Protein AF-A0A8G1RW44-F1 (afdb_monomer_lite)

Radius of gyration: 32.45 Å; chains: 1; bounding box: 63×40×98 Å

pLDDT: mean 83.1, std 17.37, range [37.69, 98.56]

Organism: NCBI:txid1448319

Structure (mmCIF, N/CA/C/O backbone):
data_AF-A0A8G1RW44-F1
#
_entry.id   AF-A0A8G1RW44-F1
#
loop_
_atom_site.group_PDB
_atom_site.id
_atom_site.type_symbol
_atom_site.label_atom_id
_atom_site.label_alt_id
_atom_site.label_comp_id
_atom_site.label_asym_id
_atom_site.label_entity_id
_atom_site.label_seq_id
_atom_site.pdbx_PDB_ins_code
_atom_site.Cartn_x
_atom_site.Cartn_y
_atom_site.Cartn_z
_atom_site.occupancy
_atom_site.B_iso_or_equiv
_atom_site.auth_seq_id
_atom_site.auth_comp_id
_atom_site.auth_asym_id
_atom_site.auth_atom_id
_atom_site.pdbx_PDB_model_num
ATOM 1 N N . MET A 1 1 ? -21.977 -22.903 58.182 1.00 45.12 1 MET A N 1
ATOM 2 C CA . MET A 1 1 ? -22.727 -21.631 58.306 1.00 45.12 1 MET A CA 1
ATOM 3 C C . MET A 1 1 ? -23.015 -21.048 56.925 1.00 45.12 1 MET A C 1
ATOM 5 O O . MET A 1 1 ? -22.092 -21.021 56.116 1.00 45.12 1 MET A O 1
ATOM 9 N N . PRO A 1 2 ? -24.245 -20.591 56.624 1.00 63.25 2 PRO A N 1
ATOM 10 C CA . PRO A 1 2 ? -24.574 -19.996 55.328 1.00 63.25 2 PRO A CA 1
ATOM 11 C C . PRO A 1 2 ? -23.973 -18.586 55.208 1.00 63.25 2 PRO A C 1
ATOM 13 O O . PRO A 1 2 ? -24.194 -17.737 56.070 1.00 63.25 2 PRO A O 1
ATOM 16 N N . ARG A 1 3 ? -23.223 -18.301 54.133 1.00 65.06 3 ARG A N 1
ATOM 17 C CA . ARG A 1 3 ? -22.757 -16.935 53.823 1.00 65.06 3 ARG A CA 1
ATOM 18 C C . ARG A 1 3 ? -23.942 -16.090 53.349 1.00 65.06 3 ARG A C 1
ATOM 20 O O . ARG A 1 3 ? -24.300 -16.124 52.173 1.00 65.06 3 ARG A O 1
ATOM 27 N N . ILE A 1 4 ? -24.526 -15.306 54.251 1.00 66.94 4 ILE A N 1
ATOM 28 C CA . ILE A 1 4 ? -25.551 -14.311 53.914 1.00 66.94 4 ILE A CA 1
ATOM 29 C C . ILE A 1 4 ? -24.869 -13.186 53.124 1.00 66.94 4 ILE A C 1
ATOM 31 O O . ILE A 1 4 ? -24.126 -12.373 53.677 1.00 66.94 4 ILE A O 1
ATOM 35 N N . LYS A 1 5 ? -25.077 -13.145 51.803 1.00 71.88 5 LYS A N 1
ATOM 36 C CA . LYS A 1 5 ? -24.587 -12.039 50.972 1.00 71.88 5 LYS A CA 1
ATOM 37 C C . LYS A 1 5 ? -25.467 -10.813 51.223 1.00 71.88 5 LYS A C 1
ATOM 39 O O . LYS A 1 5 ? -26.659 -10.838 50.924 1.00 71.88 5 LYS A O 1
ATOM 44 N N . LYS A 1 6 ? -24.879 -9.735 51.757 1.00 76.12 6 LYS A N 1
ATOM 45 C CA . LYS A 1 6 ? -25.553 -8.433 51.885 1.00 76.12 6 LYS A CA 1
ATOM 46 C C . LYS A 1 6 ? -26.038 -7.976 50.503 1.00 76.12 6 LYS A C 1
ATOM 48 O O . LYS A 1 6 ? -25.280 -8.032 49.532 1.00 76.12 6 LYS A O 1
ATOM 53 N N . LYS A 1 7 ? -27.300 -7.543 50.406 1.00 76.88 7 LYS A N 1
ATOM 54 C CA . LYS A 1 7 ? -27.840 -6.961 49.169 1.00 76.88 7 LYS A CA 1
ATOM 55 C C . LYS A 1 7 ? -27.099 -5.656 48.880 1.00 76.88 7 LYS A C 1
ATOM 57 O O . LYS A 1 7 ? -27.000 -4.791 49.744 1.00 76.88 7 LYS A O 1
ATOM 62 N N . LYS A 1 8 ? -26.559 -5.550 47.667 1.00 78.44 8 LYS A N 1
ATOM 63 C CA . LYS A 1 8 ? -25.754 -4.412 47.218 1.00 78.44 8 LYS A CA 1
ATOM 64 C C . LYS A 1 8 ? -26.621 -3.158 47.126 1.00 78.44 8 LYS A C 1
ATOM 66 O O . LYS A 1 8 ? -27.710 -3.217 46.554 1.00 78.44 8 LYS A O 1
ATOM 71 N N . THR A 1 9 ? -26.151 -2.039 47.667 1.00 89.12 9 THR A N 1
ATOM 72 C CA . THR A 1 9 ? -26.929 -0.791 47.659 1.00 89.12 9 THR A CA 1
ATOM 73 C C . THR A 1 9 ? -26.839 -0.088 46.299 1.00 89.12 9 THR A C 1
ATOM 75 O O . THR A 1 9 ? -25.896 -0.284 45.526 1.00 89.12 9 THR A O 1
ATOM 78 N N . ARG A 1 10 ? -27.819 0.772 45.982 1.00 89.69 10 ARG A N 1
ATOM 79 C CA . ARG A 1 10 ? -27.824 1.568 44.737 1.00 89.69 10 ARG A CA 1
ATOM 80 C C . ARG A 1 10 ? -26.554 2.420 44.596 1.00 89.69 10 ARG A C 1
ATOM 82 O O . ARG A 1 10 ? -26.009 2.526 43.499 1.00 89.69 10 ARG A O 1
ATOM 89 N N . ALA A 1 11 ? -26.058 2.972 45.705 1.00 91.19 11 ALA A N 1
ATOM 90 C CA . ALA A 1 11 ? -24.833 3.769 45.746 1.00 91.19 11 ALA A CA 1
ATOM 91 C C . ALA A 1 11 ? -23.594 2.950 45.341 1.00 91.19 11 ALA A C 1
ATOM 93 O O . ALA A 1 11 ? -22.834 3.369 44.469 1.00 91.19 11 ALA A O 1
ATOM 94 N N . GLU A 1 12 ? -23.438 1.739 45.884 1.00 90.06 12 GLU A N 1
ATOM 95 C CA . GLU A 1 12 ? -22.352 0.818 45.515 1.00 90.06 12 GLU A CA 1
ATOM 96 C C . GLU A 1 12 ? -22.402 0.424 44.029 1.00 90.06 12 GLU A C 1
ATOM 98 O O . GLU A 1 12 ? -21.364 0.271 43.376 1.00 90.06 12 GLU A O 1
ATOM 103 N N . GLY A 1 13 ? -23.609 0.277 43.472 1.00 92.88 13 GLY A N 1
ATOM 104 C CA . GLY A 1 13 ? -23.823 0.035 42.045 1.00 92.88 13 GLY A CA 1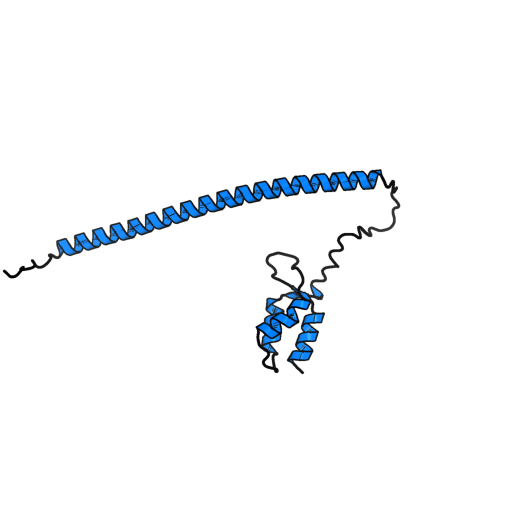
ATOM 105 C C . GLY A 1 13 ? -23.319 1.186 41.171 1.00 92.88 13 GLY A C 1
ATOM 106 O O . GLY A 1 13 ? -22.552 0.950 40.236 1.00 92.88 13 GLY A O 1
ATOM 107 N N . LEU A 1 14 ? -23.694 2.424 41.506 1.00 94.69 14 LEU A N 1
ATOM 108 C CA . LEU A 1 14 ? -23.273 3.627 40.778 1.00 94.69 14 LEU A CA 1
ATOM 109 C C . LEU A 1 14 ? -21.756 3.833 40.838 1.00 94.69 14 LEU A C 1
ATOM 111 O O . LEU A 1 14 ? -21.136 4.117 39.813 1.00 94.69 14 LEU A O 1
ATOM 115 N N . THR A 1 15 ? -21.139 3.632 42.004 1.00 93.12 15 THR A N 1
ATOM 116 C CA . THR A 1 15 ? -19.678 3.711 42.152 1.00 93.12 15 THR A CA 1
ATOM 117 C C . THR A 1 15 ? -18.976 2.686 41.268 1.00 93.12 15 THR A C 1
ATOM 119 O O . THR A 1 15 ? -18.021 3.030 40.575 1.00 93.12 15 THR A O 1
ATOM 122 N N . ARG A 1 16 ? -19.484 1.448 41.200 1.00 94.44 16 ARG A N 1
ATOM 123 C CA . ARG A 1 16 ? -18.933 0.417 40.307 1.00 94.44 16 ARG A CA 1
ATOM 124 C C . ARG A 1 16 ? -19.045 0.810 38.832 1.00 94.44 16 ARG A C 1
ATOM 126 O O . ARG A 1 16 ? -18.085 0.611 38.095 1.00 94.44 16 ARG A O 1
ATOM 133 N N . VAL A 1 17 ? -20.185 1.360 38.404 1.00 95.62 17 VAL A N 1
ATOM 134 C CA . VAL A 1 17 ? -20.388 1.807 37.013 1.00 95.62 17 VAL A CA 1
ATOM 135 C C . VAL A 1 17 ? -19.427 2.938 36.659 1.00 95.62 17 VAL A C 1
ATOM 137 O O . VAL A 1 17 ? -18.752 2.843 35.637 1.00 95.62 17 VAL A O 1
ATOM 140 N N . ARG A 1 18 ? -19.289 3.955 37.521 1.00 96.19 18 ARG A N 1
ATOM 141 C CA . ARG A 1 18 ? -18.323 5.047 37.311 1.00 96.19 18 ARG A CA 1
ATOM 142 C C . ARG A 1 18 ? -16.900 4.522 37.175 1.00 96.19 18 ARG A C 1
ATOM 144 O O . ARG A 1 18 ? -16.200 4.895 36.241 1.00 96.19 18 ARG A O 1
ATOM 151 N N . ASN A 1 19 ? -16.496 3.617 38.063 1.00 96.94 19 ASN A N 1
ATOM 152 C CA . ASN A 1 19 ? -15.154 3.044 38.036 1.00 96.94 19 ASN A CA 1
ATOM 153 C C . ASN A 1 19 ? -14.913 2.239 36.748 1.00 96.94 19 ASN A C 1
ATOM 155 O O . ASN A 1 19 ? -13.869 2.362 36.113 1.00 96.94 19 ASN A O 1
ATOM 159 N N . ASN A 1 20 ? -15.910 1.468 36.306 1.00 97.44 20 ASN A N 1
ATOM 160 C CA . ASN A 1 20 ? -15.818 0.711 35.061 1.00 97.44 20 ASN A CA 1
ATOM 161 C C . ASN A 1 20 ? -15.743 1.633 33.831 1.00 97.44 20 ASN A C 1
ATOM 163 O O . ASN A 1 20 ? -14.913 1.418 32.952 1.00 97.44 20 ASN A O 1
ATOM 167 N N . GLN A 1 21 ? -16.535 2.712 33.804 1.00 97.69 21 GLN A N 1
ATOM 168 C CA . GLN A 1 21 ? -16.451 3.740 32.762 1.00 97.69 21 GLN A CA 1
ATOM 169 C C . GLN A 1 21 ? -15.080 4.423 32.738 1.00 97.69 21 GLN A C 1
ATOM 171 O O . GLN A 1 21 ? -14.524 4.617 31.661 1.00 97.69 21 GLN A O 1
ATOM 176 N N . CYS A 1 22 ? -14.505 4.754 33.898 1.00 97.75 22 CYS A N 1
ATOM 177 C CA . CYS A 1 22 ? -13.153 5.306 33.968 1.00 97.75 22 CYS A CA 1
ATOM 178 C C . CYS A 1 22 ? -12.112 4.328 33.416 1.00 97.75 22 CYS A C 1
ATOM 180 O O . CYS A 1 22 ? -11.297 4.732 32.596 1.00 97.75 22 CYS A O 1
ATOM 182 N N . ARG A 1 23 ? -12.172 3.040 33.781 1.00 98.06 23 ARG A N 1
ATOM 183 C CA . ARG A 1 23 ? -11.251 2.022 33.243 1.00 98.06 23 ARG A CA 1
ATOM 184 C C . ARG A 1 23 ? -11.423 1.821 31.741 1.00 98.06 23 ARG A C 1
ATOM 186 O O . ARG A 1 23 ? -10.431 1.642 31.048 1.00 98.06 23 ARG A O 1
ATOM 193 N N . CYS A 1 24 ? -12.653 1.870 31.235 1.00 97.81 24 CYS A N 1
ATOM 194 C CA . CYS A 1 24 ? -12.919 1.801 29.800 1.00 97.81 24 CYS A CA 1
ATOM 195 C C . CYS A 1 24 ? -12.292 2.989 29.062 1.00 97.81 24 CYS A C 1
ATOM 197 O O . CYS A 1 24 ? -11.550 2.789 28.105 1.00 97.81 24 CYS A O 1
ATOM 199 N N . ARG A 1 25 ? -12.522 4.214 29.557 1.00 97.94 25 ARG A N 1
ATOM 200 C CA . ARG A 1 25 ? -11.906 5.430 29.007 1.00 97.94 25 ARG A CA 1
ATOM 201 C C . ARG A 1 25 ? -10.382 5.385 29.083 1.00 97.94 25 ARG A C 1
ATOM 203 O O . ARG A 1 25 ? -9.727 5.805 28.140 1.00 97.94 25 ARG A O 1
ATOM 210 N N . GLN A 1 26 ? -9.823 4.855 30.171 1.00 97.94 26 GLN A N 1
ATOM 211 C CA . GLN A 1 26 ? -8.376 4.720 30.314 1.00 97.94 26 GLN A CA 1
ATOM 212 C C . GLN A 1 26 ? -7.800 3.749 29.283 1.00 97.94 26 GLN A C 1
ATOM 214 O O . GLN A 1 26 ? -6.917 4.141 28.539 1.00 97.94 26 GLN A O 1
ATOM 219 N N . ARG A 1 27 ? -8.368 2.543 29.142 1.00 98.06 27 ARG A N 1
ATOM 220 C CA . ARG A 1 27 ? -7.927 1.579 28.117 1.00 98.06 27 ARG A CA 1
ATOM 221 C C . ARG A 1 27 ? -8.005 2.151 26.707 1.00 98.06 27 ARG A C 1
ATOM 223 O O . ARG A 1 27 ? -7.145 1.865 25.887 1.00 98.06 27 ARG A O 1
ATOM 230 N N . GLN A 1 28 ? -9.039 2.941 26.424 1.00 98.19 28 GLN A N 1
ATOM 231 C CA . GLN A 1 28 ? -9.166 3.604 25.132 1.00 98.19 28 GLN A CA 1
ATOM 232 C C . GLN A 1 28 ? -8.028 4.606 24.912 1.00 98.19 28 GLN A C 1
ATOM 234 O O . GLN A 1 28 ? -7.422 4.593 23.848 1.00 98.19 28 GLN A O 1
ATOM 239 N N . ARG A 1 29 ? -7.693 5.425 25.917 1.00 98.19 29 ARG A N 1
ATOM 240 C CA . ARG A 1 29 ? -6.542 6.340 25.854 1.00 98.19 29 ARG A CA 1
ATOM 241 C C . ARG A 1 29 ? -5.224 5.589 25.690 1.00 98.19 29 ARG A C 1
ATOM 243 O O . ARG A 1 29 ? -4.415 5.989 24.867 1.00 98.19 29 ARG A O 1
ATOM 250 N N . ASP A 1 30 ? -5.042 4.490 26.417 1.00 97.94 30 ASP A N 1
ATOM 251 C CA . ASP A 1 30 ? -3.837 3.661 26.323 1.00 97.94 30 ASP A CA 1
ATOM 252 C C . ASP A 1 30 ? -3.697 3.053 24.917 1.00 97.94 30 ASP A C 1
ATOM 254 O O . ASP A 1 30 ? -2.609 3.046 24.345 1.00 97.94 30 ASP A O 1
ATOM 258 N N . CYS A 1 31 ? -4.809 2.590 24.333 1.00 98.38 31 CYS A N 1
ATOM 259 C CA . CYS A 1 31 ? -4.851 2.082 22.964 1.00 98.38 31 CYS A CA 1
ATOM 260 C C . CYS A 1 31 ? -4.509 3.171 21.941 1.00 98.38 31 CYS A C 1
ATOM 262 O O . CYS A 1 31 ? -3.721 2.920 21.036 1.00 98.38 31 CYS A O 1
ATOM 264 N N . VAL A 1 32 ? -5.077 4.373 22.081 1.00 98.38 32 VAL A N 1
ATOM 265 C CA . VAL A 1 32 ? -4.770 5.510 21.197 1.00 98.38 32 VAL A CA 1
ATOM 266 C C . VAL A 1 32 ? -3.289 5.876 21.295 1.00 98.38 32 VAL A C 1
ATOM 268 O O . VAL A 1 32 ? -2.622 5.941 20.271 1.00 98.38 32 VAL A O 1
ATOM 271 N N . ALA A 1 33 ? -2.744 5.987 22.507 1.00 98.25 33 ALA A N 1
ATOM 272 C CA . ALA A 1 33 ? -1.329 6.287 22.712 1.00 98.25 33 ALA A CA 1
ATOM 273 C C . ALA A 1 33 ? -0.394 5.200 22.142 1.00 98.25 33 ALA A C 1
ATOM 275 O O . ALA A 1 33 ? 0.703 5.508 21.679 1.00 98.25 33 ALA A O 1
ATOM 276 N N . ASP A 1 34 ? -0.788 3.919 22.173 1.00 98.38 34 ASP A N 1
ATOM 277 C CA . ASP A 1 34 ? -0.023 2.850 21.511 1.00 98.38 34 ASP A CA 1
ATOM 278 C C . ASP A 1 34 ? -0.049 2.974 19.990 1.00 98.38 34 ASP A C 1
ATOM 280 O O . ASP A 1 34 ? 0.994 2.841 19.350 1.00 98.38 34 ASP A O 1
ATOM 284 N N . LEU A 1 35 ? -1.216 3.270 19.417 1.00 98.38 35 LEU A N 1
ATOM 285 C CA . LEU A 1 35 ? -1.358 3.482 17.980 1.00 98.38 35 LEU A CA 1
ATOM 286 C C . LEU A 1 35 ? -0.549 4.694 17.511 1.00 98.38 35 LEU A C 1
ATOM 288 O O . LEU A 1 35 ? 0.201 4.571 16.548 1.00 98.38 35 LEU A O 1
ATOM 292 N N . GLU A 1 36 ? -0.619 5.819 18.221 1.00 98.38 36 GLU A N 1
ATOM 293 C CA . GLU A 1 36 ? 0.176 7.017 17.924 1.00 98.38 36 GLU A CA 1
ATOM 294 C C . GLU A 1 36 ? 1.682 6.713 17.960 1.00 98.38 36 GLU A C 1
ATOM 296 O O . GLU A 1 36 ? 2.408 7.066 17.031 1.00 98.38 36 GLU A O 1
ATOM 301 N N . ARG A 1 37 ? 2.160 5.965 18.967 1.00 98.56 37 ARG A N 1
ATOM 302 C CA . ARG A 1 37 ? 3.565 5.519 19.022 1.00 98.56 37 ARG A CA 1
ATOM 303 C C . ARG A 1 37 ? 3.955 4.642 17.832 1.00 98.56 37 ARG A C 1
ATOM 305 O O . ARG A 1 37 ? 5.059 4.790 17.308 1.00 98.56 37 ARG A O 1
ATOM 312 N N . ARG A 1 38 ? 3.084 3.721 17.407 1.00 98.50 38 ARG A N 1
ATOM 313 C CA . ARG A 1 38 ? 3.344 2.857 16.242 1.00 98.50 38 ARG A CA 1
ATOM 314 C C . ARG A 1 38 ? 3.407 3.658 14.949 1.00 98.50 38 ARG A C 1
ATOM 316 O O . ARG A 1 38 ? 4.310 3.408 14.159 1.00 98.50 38 ARG A O 1
ATOM 323 N N . ILE A 1 39 ? 2.497 4.615 14.760 1.00 98.44 39 ILE A N 1
ATOM 324 C CA . ILE A 1 39 ? 2.495 5.508 13.593 1.00 98.44 39 ILE A CA 1
ATOM 325 C C . ILE A 1 39 ? 3.834 6.241 13.513 1.00 98.44 39 ILE A C 1
ATOM 327 O O . ILE A 1 39 ? 4.543 6.091 12.524 1.00 98.44 39 ILE A O 1
ATOM 331 N N . VAL A 1 40 ? 4.246 6.901 14.599 1.00 98.56 40 VAL A N 1
ATOM 332 C CA . VAL A 1 40 ? 5.528 7.620 14.651 1.00 98.56 40 VAL A CA 1
ATOM 333 C C . VAL A 1 40 ? 6.714 6.687 14.382 1.00 98.56 40 VAL A C 1
ATOM 335 O O . VAL A 1 40 ? 7.667 7.058 13.700 1.00 98.56 40 VAL A O 1
ATOM 338 N N . SER A 1 41 ? 6.693 5.456 14.898 1.00 98.19 41 SER A N 1
ATOM 339 C CA . SER A 1 41 ? 7.752 4.480 14.617 1.00 98.19 41 SER A CA 1
ATOM 340 C C . SER A 1 41 ? 7.837 4.132 13.129 1.00 98.19 41 SER A C 1
ATOM 342 O O . SER A 1 41 ? 8.941 4.083 12.592 1.00 98.19 41 SER A O 1
ATOM 344 N N . LEU A 1 42 ? 6.696 3.890 12.479 1.00 98.12 42 LEU A N 1
ATOM 345 C CA . LEU A 1 42 ? 6.626 3.538 11.060 1.00 98.12 42 LEU A CA 1
ATOM 346 C C . LEU A 1 42 ? 7.014 4.716 10.160 1.00 98.12 42 LEU A C 1
ATOM 348 O O . LEU A 1 42 ? 7.753 4.548 9.193 1.00 98.12 42 LEU A O 1
ATOM 352 N N . GLU A 1 43 ? 6.578 5.926 10.495 1.00 98.25 43 GLU A N 1
ATOM 353 C CA . GLU A 1 43 ? 6.996 7.148 9.800 1.00 98.25 43 GLU A CA 1
ATOM 354 C C . GLU A 1 43 ? 8.518 7.326 9.872 1.00 98.25 43 GLU A C 1
ATOM 356 O O . GLU A 1 43 ? 9.172 7.588 8.867 1.00 98.25 43 GLU A O 1
ATOM 361 N N . ASN A 1 44 ? 9.121 7.082 11.037 1.00 97.88 44 ASN A N 1
ATOM 362 C CA . ASN A 1 44 ? 10.573 7.151 11.182 1.00 97.88 44 ASN A CA 1
ATOM 363 C C . ASN A 1 44 ? 11.316 6.060 10.396 1.00 97.88 44 ASN A C 1
ATOM 365 O O . ASN A 1 44 ? 12.400 6.324 9.878 1.00 97.88 44 ASN A O 1
ATOM 369 N N . THR A 1 45 ? 10.805 4.826 10.329 1.00 98.00 45 THR A N 1
ATOM 370 C CA . THR A 1 45 ? 11.454 3.763 9.539 1.00 98.00 45 THR A CA 1
ATOM 371 C C . THR A 1 45 ? 11.357 4.054 8.048 1.00 98.00 45 THR A C 1
ATOM 373 O O . THR A 1 45 ? 12.378 4.034 7.367 1.00 98.00 45 THR A O 1
ATOM 376 N N . THR A 1 46 ? 10.171 4.429 7.569 1.00 97.06 46 THR A N 1
ATOM 377 C CA . THR A 1 46 ? 9.949 4.780 6.159 1.00 97.06 46 THR A CA 1
ATOM 378 C C . THR A 1 46 ? 10.774 5.994 5.734 1.00 97.06 46 THR A C 1
ATOM 380 O O . THR A 1 46 ? 11.396 5.961 4.678 1.00 97.06 46 THR A O 1
ATOM 383 N N . ALA A 1 47 ? 10.879 7.036 6.567 1.00 98.00 47 ALA A N 1
ATOM 384 C CA . ALA A 1 47 ? 11.719 8.199 6.275 1.00 98.00 47 ALA A CA 1
ATOM 385 C C . ALA A 1 47 ? 13.206 7.831 6.120 1.00 98.00 47 ALA A C 1
ATOM 387 O O . ALA A 1 47 ? 13.879 8.334 5.219 1.00 98.00 47 ALA A O 1
ATOM 388 N N . ARG A 1 48 ? 13.720 6.924 6.965 1.00 97.75 48 ARG A N 1
ATOM 389 C CA . ARG A 1 48 ? 15.097 6.419 6.839 1.00 97.75 48 ARG A CA 1
ATOM 390 C C . ARG A 1 48 ? 15.283 5.619 5.556 1.00 97.75 48 ARG A C 1
ATOM 392 O O . ARG A 1 48 ? 16.246 5.870 4.842 1.00 97.75 48 ARG A O 1
ATOM 399 N N . GLU A 1 49 ? 14.359 4.708 5.258 1.00 97.81 49 GLU A N 1
ATOM 400 C CA . GLU A 1 49 ? 14.391 3.893 4.038 1.00 97.81 49 GLU A CA 1
ATOM 401 C C . GLU A 1 49 ? 14.373 4.767 2.779 1.00 97.81 49 GLU A C 1
ATOM 403 O O . GLU A 1 49 ? 15.204 4.586 1.887 1.00 97.81 49 GLU A O 1
ATOM 408 N N . ILE A 1 50 ? 13.495 5.773 2.739 1.00 97.56 50 ILE A N 1
ATOM 409 C CA . ILE A 1 50 ? 13.428 6.753 1.650 1.00 97.56 50 ILE A CA 1
ATOM 410 C C . ILE A 1 50 ? 14.769 7.475 1.500 1.00 97.56 50 ILE A C 1
ATOM 412 O O . ILE A 1 50 ? 15.287 7.550 0.390 1.00 97.56 50 ILE A O 1
ATOM 416 N N . SER A 1 51 ? 15.367 7.946 2.597 1.00 97.94 51 SER A N 1
ATOM 417 C CA . SER A 1 51 ? 16.664 8.630 2.551 1.00 97.94 51 SER A CA 1
ATOM 418 C C . SER A 1 51 ? 17.783 7.727 2.021 1.00 97.94 51 SER A C 1
ATOM 420 O O . SER A 1 51 ? 18.574 8.161 1.182 1.00 97.94 51 SER A O 1
ATOM 422 N N . THR A 1 52 ? 17.829 6.457 2.439 1.00 98.00 52 THR A N 1
ATOM 423 C CA . THR A 1 52 ? 18.797 5.490 1.900 1.00 98.00 52 THR A CA 1
ATOM 424 C C . THR A 1 52 ? 18.586 5.228 0.411 1.00 98.00 52 THR A C 1
ATOM 426 O O . THR A 1 52 ? 19.551 5.246 -0.349 1.00 98.00 52 THR A O 1
ATOM 429 N N . LEU A 1 53 ? 17.338 5.045 -0.030 1.00 97.81 53 LEU A N 1
ATOM 430 C CA . LEU A 1 53 ? 17.022 4.815 -1.442 1.00 97.81 53 LEU A CA 1
ATOM 431 C C . LEU A 1 53 ? 17.336 6.038 -2.308 1.00 97.81 53 LEU A C 1
ATOM 433 O O . LEU A 1 53 ? 17.851 5.883 -3.414 1.00 97.81 53 LEU A O 1
ATOM 437 N N . GLN A 1 54 ? 17.068 7.246 -1.808 1.00 97.62 54 GLN A N 1
ATOM 438 C CA . GLN A 1 54 ? 17.428 8.495 -2.479 1.00 97.62 54 GLN A CA 1
ATOM 439 C C . GLN A 1 54 ? 18.943 8.597 -2.662 1.00 97.62 54 GLN A C 1
ATOM 441 O O . GLN A 1 54 ? 19.399 8.782 -3.785 1.00 97.62 54 GLN A O 1
ATOM 446 N N . SER A 1 55 ? 19.724 8.348 -1.605 1.00 98.06 55 SER A N 1
ATOM 447 C CA . SER A 1 55 ? 21.188 8.349 -1.694 1.00 98.06 55 SER A CA 1
ATOM 448 C C . SER A 1 55 ? 21.716 7.325 -2.704 1.00 98.06 55 SER A C 1
ATOM 450 O O . SER A 1 55 ? 22.594 7.655 -3.497 1.00 98.06 55 SER A O 1
ATOM 452 N N . MET A 1 56 ? 21.173 6.104 -2.720 1.00 97.44 56 MET A N 1
ATOM 453 C CA . MET A 1 56 ? 21.557 5.092 -3.713 1.00 97.44 56 MET A CA 1
ATOM 454 C C . MET A 1 56 ? 21.199 5.522 -5.140 1.00 97.44 56 MET A C 1
ATOM 456 O O . MET A 1 56 ? 21.978 5.307 -6.066 1.00 97.44 56 MET A O 1
ATOM 460 N N . THR A 1 57 ? 20.029 6.138 -5.318 1.00 96.75 57 THR A N 1
ATOM 461 C CA . THR A 1 57 ? 19.572 6.637 -6.620 1.00 96.75 57 THR A CA 1
ATOM 462 C C . THR A 1 57 ? 20.490 7.741 -7.134 1.00 96.75 57 THR A C 1
ATOM 464 O O . THR A 1 57 ? 20.875 7.704 -8.299 1.00 96.75 57 THR A O 1
ATOM 467 N N . ASP A 1 58 ? 20.885 8.682 -6.275 1.00 97.31 58 ASP A N 1
ATOM 468 C CA . ASP A 1 58 ? 21.786 9.779 -6.637 1.00 97.31 58 ASP A CA 1
ATOM 469 C C . ASP A 1 58 ? 23.165 9.262 -7.070 1.00 97.31 58 ASP A C 1
ATOM 471 O O . ASP A 1 58 ? 23.695 9.713 -8.086 1.00 97.31 58 ASP A O 1
ATOM 475 N N . VAL A 1 59 ? 23.711 8.266 -6.359 1.00 97.88 59 VAL A N 1
ATOM 476 C CA . VAL A 1 59 ? 24.980 7.612 -6.726 1.00 97.88 59 VAL A CA 1
ATOM 477 C C . VAL A 1 59 ? 24.874 6.952 -8.099 1.00 97.88 59 VAL 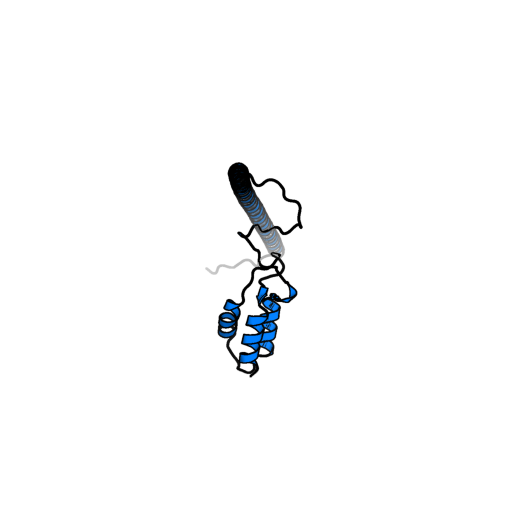A C 1
ATOM 479 O O . VAL A 1 59 ? 25.674 7.243 -8.984 1.00 97.88 59 VAL A O 1
ATOM 482 N N . LEU A 1 60 ? 23.853 6.118 -8.317 1.00 96.75 60 LEU A N 1
ATOM 483 C CA . LEU A 1 60 ? 23.653 5.445 -9.606 1.00 96.75 60 LEU A CA 1
ATOM 484 C C . LEU A 1 60 ? 23.437 6.438 -10.751 1.00 96.75 60 LEU A C 1
ATOM 486 O O . LEU A 1 60 ? 23.893 6.213 -11.875 1.00 96.75 60 LEU A O 1
ATOM 490 N N . ARG A 1 61 ? 22.743 7.548 -10.478 1.00 96.00 61 ARG A N 1
ATOM 491 C CA . ARG A 1 61 ? 22.533 8.620 -11.452 1.00 96.00 61 ARG A CA 1
ATOM 492 C C . ARG A 1 61 ? 23.858 9.277 -11.831 1.00 96.00 61 ARG A C 1
ATOM 494 O O . ARG A 1 61 ? 24.120 9.448 -13.017 1.00 96.00 61 ARG A O 1
ATOM 501 N N . GLN A 1 62 ? 24.697 9.591 -10.845 1.00 97.31 62 GLN A N 1
ATOM 502 C CA . GLN A 1 62 ? 26.020 10.171 -11.063 1.00 97.31 62 GLN A CA 1
ATOM 503 C C . GLN A 1 62 ? 26.927 9.221 -11.852 1.00 97.31 62 GLN A C 1
ATOM 505 O O . GLN A 1 62 ? 27.560 9.644 -12.815 1.00 97.31 62 GLN A O 1
ATOM 510 N N . GLU A 1 63 ? 26.966 7.938 -11.492 1.00 96.94 63 GLU A N 1
ATOM 511 C CA . GLU A 1 63 ? 27.734 6.930 -12.230 1.00 96.94 63 GLU A CA 1
ATOM 512 C C . GLU A 1 63 ? 27.240 6.799 -13.676 1.00 96.94 63 GLU A C 1
ATOM 514 O O . GLU A 1 63 ? 28.040 6.743 -14.607 1.00 96.94 63 GLU A O 1
ATOM 519 N N . SER A 1 64 ? 25.923 6.827 -13.891 1.00 93.81 64 SER A N 1
ATOM 520 C CA . SER A 1 64 ? 25.340 6.791 -15.237 1.00 93.81 64 SER A CA 1
ATOM 521 C C . SER A 1 64 ? 25.722 8.020 -16.065 1.00 93.81 64 SER A C 1
ATOM 523 O O . SER A 1 64 ? 26.054 7.888 -17.242 1.00 93.81 64 SER A O 1
ATOM 525 N N . GLU A 1 65 ? 25.703 9.213 -15.465 1.00 95.38 65 GLU A N 1
ATOM 526 C CA . GLU A 1 65 ? 26.155 10.454 -16.106 1.00 95.38 65 GLU A CA 1
ATOM 527 C C . GLU A 1 65 ? 27.652 10.396 -16.447 1.00 95.38 65 GLU A C 1
ATOM 529 O O . GLU A 1 65 ? 28.042 10.779 -17.549 1.00 95.38 65 GLU A O 1
ATOM 534 N N . GLN A 1 66 ? 28.484 9.860 -15.549 1.00 95.06 66 GLN A N 1
ATOM 535 C CA . GLN A 1 66 ? 29.922 9.684 -15.776 1.00 95.06 66 GLN A CA 1
ATOM 536 C C . GLN A 1 66 ? 30.212 8.695 -16.906 1.00 95.06 66 GLN A C 1
ATOM 538 O O . GLN A 1 66 ? 31.026 8.988 -17.780 1.00 95.06 66 GLN A O 1
ATOM 543 N N . LEU A 1 67 ? 29.536 7.544 -16.919 1.00 93.50 67 LEU A N 1
ATOM 544 C CA . LEU A 1 67 ? 29.669 6.555 -17.987 1.00 93.50 67 LEU A CA 1
ATOM 545 C C . LEU A 1 67 ? 29.213 7.128 -19.325 1.00 93.50 67 LEU A C 1
ATOM 547 O O . LEU A 1 67 ? 29.889 6.934 -20.332 1.00 93.50 67 LEU A O 1
ATOM 551 N N . LYS A 1 68 ? 28.101 7.868 -19.337 1.00 90.69 68 LYS A N 1
ATOM 552 C CA . LYS A 1 68 ? 27.609 8.528 -20.544 1.00 90.69 68 LYS A CA 1
ATOM 553 C C . LYS A 1 68 ? 28.619 9.549 -21.068 1.00 90.69 68 LYS A C 1
ATOM 555 O O . LYS A 1 68 ? 28.993 9.468 -22.228 1.00 90.69 68 LYS A O 1
ATOM 560 N N . ALA A 1 69 ? 29.130 10.427 -20.205 1.00 90.12 69 ALA A N 1
ATOM 561 C CA . ALA A 1 69 ? 30.161 11.391 -20.579 1.00 90.12 69 ALA A CA 1
ATOM 562 C C . ALA A 1 69 ? 31.445 10.708 -21.081 1.00 90.12 69 ALA A C 1
ATOM 564 O O . ALA A 1 69 ? 32.066 11.181 -22.028 1.00 90.12 69 ALA A O 1
ATOM 565 N N . PHE A 1 70 ? 31.835 9.580 -20.480 1.00 92.19 70 PHE A N 1
ATOM 566 C CA . PHE A 1 70 ? 32.981 8.791 -20.932 1.00 92.19 70 PHE A CA 1
ATOM 567 C C . PHE A 1 70 ? 32.759 8.185 -22.326 1.00 92.19 70 PHE A C 1
ATOM 569 O O . PHE A 1 70 ? 33.665 8.210 -23.161 1.00 92.19 70 PHE A O 1
ATOM 576 N N . VAL A 1 71 ? 31.559 7.662 -22.595 1.00 88.94 71 VAL A N 1
ATOM 577 C CA . VAL A 1 71 ? 31.172 7.138 -23.913 1.00 88.94 71 VAL A CA 1
ATOM 578 C C . VAL A 1 71 ? 31.140 8.258 -24.952 1.00 88.94 71 VAL A C 1
ATOM 580 O O . VAL A 1 71 ? 31.753 8.098 -26.005 1.00 88.94 71 VAL A O 1
ATOM 583 N N . ASP A 1 72 ? 30.516 9.394 -24.637 1.00 86.00 72 ASP A N 1
ATOM 584 C CA . ASP A 1 72 ? 30.436 10.568 -25.516 1.00 86.00 72 ASP A CA 1
ATOM 585 C C . ASP A 1 72 ? 31.837 11.142 -25.817 1.00 86.00 72 ASP A C 1
ATOM 587 O O . ASP A 1 72 ? 32.121 11.558 -26.936 1.00 86.00 72 ASP A O 1
ATOM 591 N N . ALA A 1 73 ? 32.762 11.106 -24.851 1.00 84.44 73 ALA A N 1
ATOM 592 C CA . ALA A 1 73 ? 34.152 11.519 -25.060 1.00 84.44 73 ALA A CA 1
ATOM 593 C C . ALA A 1 73 ? 34.976 10.511 -25.886 1.00 84.44 73 ALA A C 1
ATOM 595 O O . ALA A 1 73 ? 35.943 10.895 -26.543 1.00 84.44 73 ALA A O 1
ATOM 596 N N . SER A 1 74 ? 34.620 9.222 -25.843 1.00 79.94 74 SER A N 1
ATOM 597 C CA . SER A 1 74 ? 35.318 8.150 -26.573 1.00 79.94 74 SER A CA 1
ATOM 598 C C . SER A 1 74 ? 34.816 7.995 -28.013 1.00 79.94 74 SER A C 1
ATOM 600 O O . SER A 1 74 ? 35.573 7.597 -28.898 1.00 79.94 74 SER A O 1
ATOM 602 N N . LEU A 1 75 ? 33.544 8.311 -28.255 1.00 66.31 75 LEU A N 1
ATOM 603 C CA . LEU A 1 75 ? 32.910 8.370 -29.566 1.00 66.31 75 LEU A CA 1
ATOM 604 C C . LEU A 1 75 ? 32.712 9.844 -29.924 1.00 66.31 75 LEU A C 1
ATOM 606 O O . LEU A 1 75 ? 31.651 10.393 -29.660 1.00 66.31 75 LEU A O 1
ATOM 610 N N . GLY A 1 76 ? 33.718 10.490 -30.517 1.00 56.34 76 GLY A N 1
ATOM 611 C CA . GLY A 1 76 ? 33.600 11.862 -31.027 1.00 56.34 76 GLY A CA 1
ATOM 612 C C . GLY A 1 76 ? 32.579 11.968 -32.166 1.00 56.34 76 GLY A C 1
ATOM 613 O O . GLY A 1 76 ? 32.954 12.027 -33.333 1.00 56.34 76 GLY A O 1
ATOM 614 N N . VAL A 1 77 ? 31.290 11.945 -31.837 1.00 54.22 77 VAL A N 1
ATOM 615 C CA . VAL A 1 77 ? 30.192 12.179 -32.772 1.00 54.22 77 VAL A CA 1
ATOM 616 C C . VAL A 1 77 ? 29.930 13.676 -32.763 1.00 54.22 77 VAL A C 1
ATOM 618 O O . VAL A 1 77 ? 29.279 14.197 -31.862 1.00 54.22 77 VAL A O 1
ATOM 621 N N . GLU A 1 78 ? 30.498 14.367 -33.749 1.00 48.97 78 GLU A N 1
ATOM 622 C CA . GLU A 1 78 ? 30.095 15.733 -34.063 1.00 48.97 78 GLU A CA 1
ATOM 623 C C . GLU A 1 78 ? 28.615 15.767 -34.461 1.00 48.97 78 GLU A C 1
ATOM 625 O O . GLU A 1 78 ? 28.117 14.879 -35.160 1.00 48.97 78 GLU A O 1
ATOM 630 N N . ASP A 1 79 ? 27.935 16.815 -33.998 1.00 52.47 79 ASP A N 1
ATOM 631 C CA . ASP A 1 79 ? 26.572 17.181 -34.359 1.00 52.47 79 ASP A CA 1
ATOM 632 C C . ASP A 1 79 ? 26.369 17.147 -35.883 1.00 52.47 79 ASP A C 1
ATOM 634 O O . ASP A 1 79 ? 26.897 17.973 -36.629 1.00 52.47 79 ASP A O 1
ATOM 638 N N . THR A 1 80 ? 25.529 16.225 -36.353 1.00 45.75 80 THR A N 1
ATOM 639 C CA . THR A 1 80 ? 24.818 16.381 -37.626 1.00 45.75 80 THR A CA 1
ATOM 640 C C . THR A 1 80 ? 23.347 16.633 -37.338 1.00 45.75 80 THR A C 1
ATOM 642 O O . THR A 1 80 ? 22.591 15.708 -37.037 1.00 45.75 80 THR A O 1
ATOM 645 N N . ASP A 1 81 ? 22.949 17.895 -37.467 1.00 49.47 81 ASP A N 1
ATOM 646 C CA . ASP A 1 81 ? 21.562 18.343 -37.524 1.00 49.47 81 ASP A CA 1
ATOM 647 C C . ASP A 1 81 ? 20.807 17.663 -38.680 1.00 49.47 81 ASP A C 1
ATOM 649 O O . ASP A 1 81 ? 20.894 18.100 -39.825 1.00 49.47 81 ASP A O 1
ATOM 653 N N . MET A 1 82 ? 20.023 16.621 -38.388 1.00 43.75 82 MET A N 1
ATOM 654 C CA . MET A 1 82 ? 18.855 16.201 -39.178 1.00 43.75 82 MET A CA 1
ATOM 655 C C . MET A 1 82 ? 17.905 15.364 -38.298 1.00 43.75 82 MET A C 1
ATOM 657 O O . MET A 1 82 ? 18.123 14.176 -38.085 1.00 43.75 82 MET A O 1
ATOM 661 N N . VAL A 1 83 ? 16.799 15.997 -37.875 1.00 44.81 83 VAL A N 1
ATOM 662 C CA . VAL A 1 83 ? 15.589 15.420 -37.238 1.00 44.81 83 VAL A CA 1
ATOM 663 C C . VAL A 1 83 ? 15.787 14.887 -35.803 1.00 44.81 83 VAL A C 1
ATOM 665 O O . VAL A 1 83 ? 16.638 14.034 -35.577 1.00 44.81 83 VAL A O 1
ATOM 668 N N . PRO A 1 84 ? 14.957 15.279 -34.807 1.00 42.59 84 PRO A N 1
ATOM 669 C CA . PRO A 1 84 ? 15.011 14.676 -33.478 1.00 42.59 84 PRO A CA 1
ATOM 670 C C . PRO A 1 84 ? 14.406 13.264 -33.523 1.00 42.59 84 PRO A C 1
ATOM 672 O O . PRO A 1 84 ? 13.248 13.044 -33.177 1.00 42.59 84 PRO A O 1
ATOM 675 N N . SER A 1 85 ? 15.195 12.295 -33.981 1.00 41.56 85 SER A N 1
ATOM 676 C CA . SER A 1 85 ? 14.989 10.875 -33.711 1.00 41.56 85 SER A CA 1
ATOM 677 C C . SER A 1 85 ? 16.010 10.449 -32.669 1.00 41.56 85 SER A C 1
ATOM 679 O O . SER A 1 85 ? 17.137 10.075 -32.974 1.00 41.56 85 SER A O 1
ATOM 681 N N . THR A 1 86 ? 15.596 10.515 -31.410 1.00 40.47 86 THR A N 1
ATOM 682 C CA . THR A 1 86 ? 16.257 9.883 -30.271 1.00 40.47 86 THR A CA 1
ATOM 683 C C . THR A 1 86 ? 16.296 8.365 -30.469 1.00 40.47 86 THR A C 1
ATOM 685 O O . THR A 1 86 ? 15.469 7.625 -29.948 1.00 40.47 86 THR A O 1
ATOM 688 N N . HIS A 1 87 ? 17.289 7.878 -31.211 1.00 42.81 87 HIS A N 1
ATOM 689 C CA . HIS A 1 87 ? 17.681 6.471 -31.229 1.00 42.81 87 HIS A CA 1
ATOM 690 C C . HIS A 1 87 ? 18.741 6.211 -30.146 1.00 42.81 87 HIS A C 1
ATOM 692 O O . HIS A 1 87 ? 19.863 5.801 -30.423 1.00 42.81 87 HIS A O 1
ATOM 698 N N . VAL A 1 88 ? 18.357 6.378 -28.875 1.00 43.69 88 VAL A N 1
ATOM 699 C CA . VAL A 1 88 ? 18.983 5.607 -27.790 1.00 43.69 88 VAL A CA 1
ATOM 700 C C . VAL A 1 88 ? 18.276 4.253 -27.773 1.00 43.69 88 VAL A C 1
ATOM 702 O O . VAL A 1 88 ? 17.292 4.033 -27.068 1.00 43.69 88 VAL A O 1
ATOM 705 N N . SER A 1 89 ? 18.745 3.350 -28.630 1.00 46.59 89 SER A N 1
ATOM 706 C CA . SER A 1 89 ? 18.202 1.995 -28.796 1.00 46.59 89 SER A CA 1
ATOM 707 C C . SER A 1 89 ? 18.706 1.070 -27.685 1.00 46.59 89 SER A C 1
ATOM 709 O O . SER A 1 89 ? 19.433 0.118 -27.944 1.00 46.59 89 SER A O 1
ATOM 711 N N . GLY A 1 90 ? 18.355 1.380 -26.435 1.00 39.16 90 GLY A N 1
ATOM 712 C CA . GLY A 1 90 ? 18.728 0.574 -25.263 1.00 39.16 90 GLY A CA 1
ATOM 713 C C . GLY A 1 90 ? 17.604 0.383 -24.248 1.00 39.16 90 GLY A C 1
ATOM 714 O O . GLY A 1 90 ? 17.539 -0.646 -23.591 1.00 39.16 90 GLY A O 1
ATOM 715 N N . LEU A 1 91 ? 16.660 1.319 -24.177 1.00 41.09 91 LEU A N 1
ATOM 716 C CA . LEU A 1 91 ? 15.429 1.209 -23.397 1.00 41.09 91 LEU A CA 1
ATOM 717 C C . LEU A 1 91 ? 14.317 1.844 -24.227 1.00 41.09 91 LEU A C 1
ATOM 719 O O . LEU A 1 91 ? 13.790 2.904 -23.900 1.00 41.09 91 LEU A O 1
ATOM 723 N N . ALA A 1 92 ? 13.973 1.205 -25.345 1.00 37.69 92 ALA A N 1
ATOM 724 C CA . ALA A 1 92 ? 12.670 1.443 -25.934 1.00 37.69 92 ALA A CA 1
ATOM 725 C C . ALA A 1 92 ? 11.650 0.935 -24.911 1.00 37.69 92 ALA A C 1
ATOM 727 O O . ALA A 1 92 ? 11.281 -0.239 -24.904 1.00 37.69 92 ALA A O 1
ATOM 728 N N . TRP A 1 93 ? 11.195 1.820 -24.023 1.00 42.12 93 TRP A N 1
ATOM 729 C CA . TRP A 1 93 ? 9.826 1.754 -23.547 1.00 42.12 93 TRP A CA 1
ATOM 730 C C . TRP A 1 93 ? 8.992 1.761 -24.818 1.00 42.12 93 TRP A C 1
ATOM 732 O O . TRP A 1 93 ? 8.780 2.815 -25.419 1.00 42.12 93 TRP A O 1
ATOM 742 N N . ALA A 1 94 ? 8.689 0.557 -25.314 1.00 44.09 94 ALA A N 1
ATOM 743 C CA . ALA A 1 94 ? 7.876 0.347 -26.492 1.00 44.09 94 ALA A CA 1
ATOM 744 C C . ALA A 1 94 ? 6.725 1.330 -26.380 1.00 44.09 94 ALA A C 1
ATOM 746 O O . ALA A 1 94 ? 6.083 1.341 -25.331 1.00 44.09 94 ALA A O 1
ATOM 747 N N . LYS A 1 95 ? 6.578 2.208 -27.384 1.00 48.44 95 LYS A N 1
ATOM 748 C CA . LYS A 1 95 ? 5.518 3.216 -27.487 1.00 48.44 95 LYS A CA 1
ATOM 749 C C . LYS A 1 95 ? 4.297 2.723 -26.713 1.00 48.44 95 LYS A C 1
ATOM 751 O O . LYS A 1 95 ? 3.621 1.808 -27.181 1.00 48.44 95 LYS A O 1
ATOM 756 N N . TYR A 1 96 ? 4.092 3.240 -25.500 1.00 55.66 96 TYR A N 1
ATOM 757 C CA . TYR A 1 96 ? 2.952 2.856 -24.677 1.00 55.66 96 TYR A CA 1
ATOM 758 C C . TYR A 1 96 ? 1.733 3.486 -25.342 1.00 55.66 96 TYR A C 1
ATOM 760 O O . TYR A 1 96 ? 1.329 4.603 -25.029 1.00 55.66 96 TYR A O 1
ATOM 768 N N . ASN A 1 97 ? 1.204 2.795 -26.345 1.00 62.53 97 ASN A N 1
ATOM 769 C CA . ASN A 1 97 ? -0.094 3.089 -26.900 1.00 62.53 97 ASN A CA 1
ATOM 770 C C . ASN A 1 97 ? -1.100 2.586 -25.868 1.00 62.53 97 ASN A C 1
ATOM 772 O O . ASN A 1 97 ? -1.475 1.415 -25.875 1.00 62.53 97 ASN A O 1
ATOM 776 N N . ASP A 1 98 ? -1.539 3.468 -24.968 1.00 64.88 98 ASP A N 1
ATOM 777 C CA . ASP A 1 98 ? -2.617 3.157 -24.018 1.00 64.88 98 ASP A CA 1
ATOM 778 C C . ASP A 1 98 ? -3.884 2.665 -24.743 1.00 64.88 98 ASP A C 1
ATOM 780 O O . ASP A 1 98 ? -4.676 1.942 -24.149 1.00 64.88 98 ASP A O 1
ATOM 784 N N . ALA A 1 99 ? -4.032 2.987 -26.035 1.00 74.12 99 ALA A N 1
ATOM 785 C CA . ALA A 1 99 ? -5.076 2.481 -26.924 1.00 74.12 99 ALA A CA 1
ATOM 786 C C . ALA A 1 99 ? -5.020 0.957 -27.163 1.00 74.12 99 ALA A C 1
ATOM 788 O O . ALA A 1 99 ? -6.060 0.332 -27.361 1.00 74.12 99 ALA A O 1
ATOM 789 N N . ASP A 1 100 ? -3.834 0.348 -27.108 1.00 85.12 100 ASP A N 1
ATOM 790 C CA . ASP A 1 100 ? -3.626 -1.079 -27.395 1.00 85.12 100 ASP A CA 1
ATOM 791 C C . ASP A 1 100 ? -3.685 -1.947 -26.127 1.00 85.12 100 ASP A C 1
ATOM 793 O O . ASP A 1 100 ? -3.437 -3.159 -26.168 1.00 85.12 100 ASP A O 1
ATOM 797 N N . THR A 1 101 ? -4.003 -1.336 -24.981 1.00 88.00 101 THR A N 1
ATOM 798 C CA . THR A 1 101 ? -4.063 -2.024 -23.694 1.00 88.00 101 THR A CA 1
ATOM 799 C C . THR A 1 101 ? -5.325 -1.674 -22.914 1.00 88.00 101 THR A C 1
ATOM 801 O O . THR A 1 101 ? -5.788 -0.538 -22.915 1.00 88.00 101 THR A O 1
ATOM 804 N N . THR A 1 102 ? -5.864 -2.652 -22.197 1.00 89.12 102 THR A N 1
ATOM 805 C CA . THR A 1 102 ? -7.037 -2.502 -21.331 1.00 89.12 102 THR A CA 1
ATOM 806 C C . THR A 1 102 ? -6.614 -2.693 -19.880 1.00 89.12 102 THR A C 1
ATOM 808 O O . THR A 1 102 ? -5.748 -3.518 -19.584 1.00 89.12 102 THR A O 1
ATOM 811 N N . VAL A 1 103 ? -7.201 -1.932 -18.954 1.00 89.50 103 VAL A N 1
ATOM 812 C CA . VAL A 1 103 ? -6.949 -2.118 -17.517 1.00 89.50 103 VAL A CA 1
ATOM 813 C C . VAL A 1 103 ? -7.392 -3.524 -17.108 1.00 89.50 103 VAL A C 1
ATOM 815 O O . VAL A 1 103 ? -8.484 -3.963 -17.465 1.00 89.50 103 VAL A O 1
ATOM 818 N N . TRP A 1 104 ? -6.550 -4.229 -16.353 1.00 87.62 104 TRP A N 1
ATOM 819 C CA . TRP A 1 104 ? -6.755 -5.623 -15.951 1.00 87.62 104 TRP A CA 1
ATOM 820 C C . TRP A 1 104 ? -8.125 -5.874 -15.326 1.00 87.62 104 TRP A C 1
ATOM 822 O O . TRP A 1 104 ? -8.781 -6.855 -15.657 1.00 87.62 104 TRP A O 1
ATOM 832 N N . THR A 1 105 ? -8.569 -4.978 -14.446 1.00 88.25 105 THR A N 1
ATOM 833 C CA . THR A 1 105 ? -9.866 -5.097 -13.773 1.00 88.25 105 THR A CA 1
ATOM 834 C C . THR A 1 105 ? -11.020 -5.107 -14.770 1.00 88.25 105 THR A C 1
ATOM 836 O O . THR A 1 105 ? -11.882 -5.975 -14.686 1.00 88.25 105 THR A O 1
ATOM 839 N N . VAL A 1 106 ? -10.985 -4.210 -15.759 1.00 89.25 106 VAL A N 1
ATOM 840 C CA . VAL A 1 106 ? -11.984 -4.131 -16.834 1.00 89.25 106 VAL A CA 1
ATOM 841 C C . VAL A 1 106 ? -11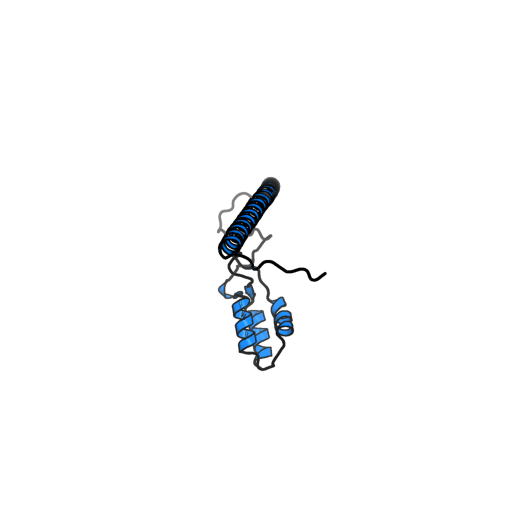.909 -5.364 -17.734 1.00 89.25 106 VAL A C 1
ATOM 843 O O . VAL A 1 106 ? -12.932 -5.955 -18.065 1.00 89.25 106 VAL A O 1
ATOM 846 N N . ALA A 1 107 ? -10.699 -5.789 -18.105 1.00 89.69 107 ALA A N 1
ATOM 847 C CA . ALA A 1 107 ? -10.488 -6.974 -18.930 1.00 89.69 107 ALA A CA 1
ATOM 848 C C . ALA A 1 107 ? -11.056 -8.238 -18.263 1.00 89.69 107 ALA A C 1
ATOM 850 O O . ALA A 1 107 ? -11.800 -8.985 -18.891 1.00 89.69 107 ALA A O 1
ATOM 851 N N . LEU A 1 108 ? -10.751 -8.453 -16.981 1.00 87.62 108 LEU A N 1
ATOM 852 C CA . LEU A 1 108 ? -11.217 -9.613 -16.229 1.00 87.62 108 LEU A CA 1
ATOM 853 C C . LEU A 1 108 ? -12.739 -9.597 -16.035 1.00 87.62 108 LEU A C 1
ATOM 855 O O . LEU A 1 108 ? -13.376 -10.634 -16.197 1.00 87.62 108 LEU A O 1
ATOM 859 N N . GLU A 1 109 ? -13.330 -8.438 -15.732 1.00 90.75 109 GLU A N 1
ATOM 860 C CA . GLU A 1 109 ? -14.784 -8.289 -15.602 1.00 90.75 109 GLU A CA 1
ATOM 861 C C . GLU A 1 109 ? -15.505 -8.650 -16.905 1.00 90.75 109 GLU A C 1
ATOM 863 O O . GLU A 1 109 ? -16.462 -9.425 -16.892 1.00 90.75 109 GLU A O 1
ATOM 868 N N . LEU A 1 110 ? -14.998 -8.161 -18.039 1.00 89.19 110 LEU A N 1
ATOM 869 C CA . LEU A 1 110 ? -15.546 -8.500 -19.345 1.00 89.19 110 LEU A CA 1
ATOM 870 C C . LEU A 1 110 ? -15.390 -10.004 -19.636 1.00 89.19 110 LEU A C 1
ATOM 872 O O . LEU A 1 110 ? -16.362 -10.652 -20.016 1.00 89.19 110 LEU A O 1
ATOM 876 N N . VAL A 1 111 ? -14.210 -10.596 -19.416 1.00 89.94 111 VAL A N 1
ATOM 877 C CA . VAL A 1 111 ? -13.983 -12.033 -19.671 1.00 89.94 111 VAL A CA 1
ATOM 878 C C . VAL A 1 111 ? -14.887 -12.909 -18.805 1.00 89.94 111 VAL A C 1
ATOM 880 O O . VAL A 1 111 ? -15.447 -13.877 -19.310 1.00 89.94 111 VAL A O 1
ATOM 883 N N . ILE A 1 112 ? -15.094 -12.554 -17.535 1.00 88.50 112 ILE A N 1
ATOM 884 C CA . ILE A 1 112 ? -16.036 -13.255 -16.652 1.00 88.50 112 ILE A CA 1
ATOM 885 C C . ILE A 1 112 ? -17.478 -13.099 -17.158 1.00 88.50 112 ILE A C 1
ATOM 887 O O . ILE A 1 112 ? -18.221 -14.079 -17.180 1.00 88.50 112 ILE A O 1
ATOM 891 N N . GLY A 1 113 ? -17.870 -11.894 -17.583 1.00 86.94 113 GLY A N 1
ATOM 892 C CA . GLY A 1 113 ? -19.227 -11.598 -18.053 1.00 86.94 113 GLY A CA 1
ATOM 893 C C . GLY A 1 113 ? -19.620 -12.320 -19.345 1.00 86.94 113 GLY A C 1
ATOM 894 O O . GLY A 1 113 ? -20.787 -12.666 -19.515 1.00 86.94 113 GLY A O 1
ATOM 895 N N . TYR A 1 114 ? -18.656 -12.596 -20.227 1.00 86.94 114 TYR A N 1
ATOM 896 C CA . TYR A 1 114 ? -18.875 -13.292 -21.503 1.00 86.94 114 TYR A CA 1
ATOM 897 C C . TYR A 1 114 ? -18.478 -14.780 -21.473 1.00 86.94 114 TYR A C 1
ATOM 899 O O . TYR A 1 114 ? -18.393 -15.421 -22.520 1.00 86.94 114 TYR A O 1
ATOM 907 N N . ASN A 1 115 ? -18.252 -15.353 -20.287 1.00 84.06 115 ASN A N 1
ATOM 908 C CA . ASN A 1 115 ? -17.775 -16.726 -20.123 1.00 84.06 115 ASN A CA 1
ATOM 909 C C . ASN A 1 115 ? -18.842 -17.798 -20.356 1.00 84.06 115 ASN A C 1
ATOM 911 O O . ASN A 1 115 ? -19.375 -18.384 -19.414 1.00 84.06 115 ASN A O 1
ATOM 915 N N . THR A 1 116 ? -19.113 -18.109 -21.622 1.00 84.75 116 THR A N 1
ATOM 916 C CA . THR A 1 116 ? -20.083 -19.152 -22.001 1.00 84.75 116 THR A CA 1
ATOM 917 C C . THR A 1 116 ? -19.592 -20.567 -21.671 1.00 84.75 116 THR A C 1
ATOM 919 O O . THR A 1 116 ? -20.389 -21.453 -21.355 1.00 84.75 116 THR A O 1
ATOM 922 N N . LYS A 1 117 ? -18.269 -20.771 -21.651 1.00 85.25 117 LYS A N 1
ATOM 923 C CA . LYS A 1 117 ? -17.620 -22.057 -21.349 1.00 85.25 117 LYS A CA 1
ATOM 924 C C . LYS A 1 117 ? -17.500 -22.380 -19.864 1.00 85.25 117 LYS A C 1
ATOM 926 O O . LYS A 1 117 ? -17.007 -23.454 -19.523 1.00 85.25 117 LYS A O 1
ATOM 931 N N . ASN A 1 118 ? -17.945 -21.486 -18.980 1.00 84.94 118 ASN A N 1
ATOM 932 C CA . ASN A 1 118 ? -17.840 -21.638 -17.526 1.00 84.94 118 ASN A CA 1
ATOM 933 C C . ASN A 1 118 ? -16.411 -21.967 -17.048 1.00 84.94 118 ASN A C 1
ATOM 935 O O . ASN A 1 118 ? -16.219 -22.722 -16.093 1.00 84.94 118 ASN A O 1
ATOM 939 N N . LEU A 1 119 ? -15.390 -21.403 -17.705 1.00 86.31 119 LEU A N 1
ATOM 940 C CA . LEU A 1 119 ? -14.007 -21.548 -17.252 1.00 86.31 119 LEU A CA 1
ATOM 941 C C . LEU A 1 119 ? -13.836 -20.953 -15.851 1.00 86.31 119 LEU A C 1
ATOM 943 O O . LEU A 1 119 ? -14.413 -19.915 -15.526 1.00 86.31 119 LEU A O 1
ATOM 947 N N . SER A 1 120 ? -13.027 -21.605 -15.018 1.00 90.06 120 SER A N 1
ATOM 948 C CA . SER A 1 120 ? -12.741 -21.099 -13.675 1.00 90.06 120 SER A CA 1
ATOM 949 C C . SER A 1 120 ? -11.955 -19.784 -13.728 1.00 90.06 120 SER A C 1
ATOM 951 O O . SER A 1 120 ? -11.169 -19.555 -14.646 1.00 90.06 120 SER A O 1
ATOM 953 N N . ILE A 1 121 ? -12.110 -18.941 -12.703 1.00 86.94 121 ILE A N 1
ATOM 954 C CA . ILE A 1 121 ? -11.379 -17.666 -12.587 1.00 86.94 121 ILE A CA 1
ATOM 955 C C . ILE A 1 121 ? -9.861 -17.888 -12.677 1.00 86.94 121 ILE A C 1
ATOM 957 O O . ILE A 1 121 ? -9.167 -17.117 -13.329 1.00 86.94 121 ILE A O 1
ATOM 961 N N . SER A 1 122 ? -9.346 -18.961 -12.070 1.00 88.38 122 SER A N 1
ATOM 962 C CA . SER A 1 122 ? -7.920 -19.308 -12.112 1.00 88.38 122 SER A CA 1
ATOM 963 C C . SER A 1 122 ? -7.436 -19.689 -13.513 1.00 88.38 122 SER A C 1
ATOM 965 O O . SER A 1 122 ? -6.316 -19.353 -13.883 1.00 88.38 122 SER A O 1
ATOM 967 N N . GLU A 1 123 ? -8.278 -20.362 -14.298 1.00 88.75 123 GLU A N 1
ATOM 968 C CA . GLU A 1 123 ? -7.975 -20.726 -15.686 1.00 88.75 123 GLU A CA 1
ATOM 969 C C . GLU A 1 123 ? -7.950 -19.485 -16.588 1.00 88.75 123 GLU A C 1
ATOM 971 O O . GLU A 1 123 ? -7.036 -19.311 -17.393 1.00 88.75 123 GLU A O 1
ATOM 976 N N . LEU A 1 124 ? -8.917 -18.581 -16.410 1.00 86.94 124 LEU A N 1
ATOM 977 C CA . LEU A 1 124 ? -8.951 -17.300 -17.116 1.00 86.94 124 LEU A CA 1
ATOM 978 C C . LEU A 1 124 ? -7.725 -16.442 -16.770 1.00 86.94 124 LEU A C 1
ATOM 980 O O . LEU A 1 124 ? -7.070 -15.915 -17.666 1.00 86.94 124 LEU A O 1
ATOM 984 N N . ASP A 1 125 ? -7.367 -16.357 -15.487 1.00 86.88 125 ASP A N 1
ATOM 985 C CA . ASP A 1 125 ? -6.174 -15.645 -15.019 1.00 86.88 125 ASP A CA 1
ATOM 986 C C . ASP A 1 125 ? -4.888 -16.203 -15.647 1.00 86.88 125 ASP A C 1
ATOM 988 O O . ASP A 1 125 ? -4.046 -15.441 -16.126 1.00 86.88 125 ASP A O 1
ATOM 992 N N . LEU A 1 126 ? -4.756 -17.532 -15.721 1.00 87.88 126 LEU A N 1
ATOM 993 C CA . LEU A 1 126 ? -3.593 -18.185 -16.318 1.00 87.88 126 LEU A CA 1
ATOM 994 C C . LEU A 1 126 ? -3.419 -17.837 -17.800 1.00 87.88 126 LEU A C 1
ATOM 996 O O . LEU A 1 126 ? -2.302 -17.567 -18.241 1.00 87.88 126 LEU A O 1
ATOM 1000 N N . ARG A 1 127 ? -4.511 -17.811 -18.566 1.00 87.62 127 ARG A N 1
ATOM 1001 C CA . ARG A 1 127 ? -4.469 -17.482 -20.000 1.00 87.62 127 ARG A CA 1
ATOM 1002 C C . ARG A 1 127 ? -4.166 -16.013 -20.238 1.00 87.62 127 ARG A C 1
ATOM 1004 O O . ARG A 1 127 ? -3.389 -15.660 -21.123 1.00 87.62 127 ARG A O 1
ATOM 1011 N N . LEU A 1 128 ? -4.743 -15.153 -19.411 1.00 87.62 128 LEU A N 1
ATOM 1012 C CA . LEU A 1 128 ? -4.580 -13.717 -19.542 1.00 87.62 128 LEU A CA 1
ATOM 1013 C C . LEU A 1 128 ? -3.193 -13.237 -19.073 1.00 87.62 128 LEU A C 1
ATOM 1015 O O . LEU A 1 128 ? -2.690 -12.236 -19.586 1.00 87.62 128 LEU A O 1
ATOM 1019 N N . ARG A 1 129 ? -2.516 -13.973 -18.177 1.00 86.75 129 ARG A N 1
ATOM 1020 C CA . ARG A 1 129 ? -1.158 -13.660 -17.681 1.00 86.75 129 ARG A CA 1
ATOM 1021 C C . ARG A 1 129 ? -0.133 -13.376 -18.777 1.00 86.75 129 ARG A C 1
ATOM 1023 O O . ARG A 1 129 ? 0.724 -12.513 -18.590 1.00 86.75 129 ARG A O 1
ATOM 1030 N N . GLY A 1 130 ? -0.228 -14.052 -19.924 1.00 82.06 130 GLY A N 1
ATOM 1031 C CA . GLY A 1 130 ? 0.671 -13.829 -21.064 1.00 82.06 130 GLY A CA 1
ATOM 1032 C C . GLY A 1 130 ? 0.575 -12.422 -21.671 1.00 82.06 130 GLY A C 1
ATOM 1033 O O . GLY A 1 130 ? 1.487 -11.985 -22.371 1.00 82.06 130 GLY A O 1
ATOM 1034 N N . GLY A 1 131 ? -0.507 -11.694 -21.385 1.00 86.25 131 GLY A N 1
ATOM 1035 C CA . GLY A 1 131 ? -0.775 -10.349 -21.885 1.00 86.25 131 GLY A CA 1
ATOM 1036 C C . GLY A 1 131 ? -0.438 -9.220 -20.919 1.00 86.25 131 GLY A C 1
ATOM 1037 O O . GLY A 1 131 ? -0.725 -8.070 -21.254 1.00 86.25 131 GLY A O 1
ATOM 1038 N N . TYR A 1 132 ? 0.129 -9.496 -19.739 1.00 88.06 132 TYR A N 1
ATOM 1039 C CA . TYR A 1 132 ? 0.395 -8.444 -18.759 1.00 88.06 132 TYR A CA 1
ATOM 1040 C C . TYR A 1 132 ? 1.401 -7.402 -19.253 1.00 88.06 132 TYR A C 1
ATOM 1042 O O . TYR A 1 132 ? 2.450 -7.698 -19.836 1.00 88.06 132 TYR A O 1
ATOM 1050 N N . ARG A 1 133 ? 1.059 -6.144 -18.984 1.00 82.56 133 ARG A N 1
ATOM 1051 C CA . ARG A 1 133 ? 1.854 -4.956 -19.272 1.00 82.56 133 ARG A CA 1
ATOM 1052 C C . ARG A 1 133 ? 1.900 -4.067 -18.036 1.00 82.56 133 ARG A C 1
ATOM 1054 O O . ARG A 1 133 ? 0.936 -3.978 -17.271 1.00 82.56 133 ARG A O 1
ATOM 1061 N N . CYS A 1 134 ? 3.035 -3.404 -17.848 1.00 74.50 134 CYS A N 1
ATOM 1062 C CA . CYS A 1 134 ? 3.174 -2.403 -16.802 1.00 74.50 134 CYS A CA 1
ATOM 1063 C C . CYS A 1 134 ? 2.225 -1.232 -17.077 1.00 74.50 134 CYS A C 1
ATOM 1065 O O . CYS A 1 134 ? 2.048 -0.815 -18.220 1.00 74.50 134 CYS A O 1
ATOM 1067 N N . ALA A 1 135 ? 1.611 -0.725 -16.013 1.00 74.69 135 ALA A N 1
ATOM 1068 C CA . ALA A 1 135 ? 0.841 0.507 -16.059 1.00 74.69 135 ALA A CA 1
ATOM 1069 C C . ALA A 1 135 ? 1.770 1.705 -16.267 1.00 74.69 135 ALA A C 1
ATOM 1071 O O . ALA A 1 135 ? 2.937 1.659 -15.865 1.00 74.69 135 ALA A O 1
ATOM 1072 N N . ARG A 1 136 ? 1.246 2.800 -16.824 1.00 68.38 136 ARG A N 1
ATOM 1073 C CA . ARG A 1 136 ? 2.015 4.044 -16.947 1.00 68.38 136 ARG A CA 1
ATOM 1074 C C . ARG A 1 136 ? 2.150 4.758 -15.601 1.00 68.38 136 ARG A C 1
ATOM 1076 O O . ARG A 1 136 ? 3.150 5.428 -15.353 1.00 68.38 136 ARG A O 1
ATOM 1083 N N . PHE A 1 137 ? 1.161 4.586 -14.725 1.00 72.62 137 PHE A N 1
ATOM 1084 C CA . PHE A 1 137 ? 1.123 5.168 -13.386 1.00 72.62 137 PHE A CA 1
ATOM 1085 C C . PHE A 1 137 ? 0.746 4.117 -12.337 1.00 72.62 137 PHE A C 1
ATOM 1087 O O . PHE A 1 137 ? -0.056 3.226 -12.608 1.00 72.62 137 PHE A O 1
ATOM 1094 N N . LEU A 1 138 ? 1.266 4.241 -11.109 1.00 65.12 138 LEU A N 1
ATOM 1095 C CA . LEU A 1 138 ? 1.016 3.261 -10.039 1.00 65.12 138 LEU A CA 1
ATOM 1096 C C . LEU A 1 138 ? -0.470 3.139 -9.642 1.00 65.12 138 LEU A C 1
ATOM 1098 O O . LEU A 1 138 ? -0.888 2.084 -9.175 1.00 65.12 138 LEU A O 1
ATOM 1102 N N . TRP A 1 139 ? -1.272 4.192 -9.830 1.00 74.88 139 TRP A N 1
ATOM 1103 C CA . TRP A 1 139 ? -2.700 4.228 -9.469 1.00 74.88 139 TRP A CA 1
ATOM 1104 C C . TRP A 1 139 ? -3.648 3.733 -10.567 1.00 74.88 139 TRP A C 1
ATOM 1106 O O . TRP A 1 139 ? -4.841 3.590 -10.322 1.00 74.88 139 TRP A O 1
ATOM 1116 N N . GLU A 1 140 ? -3.144 3.468 -11.770 1.00 75.44 140 GLU A N 1
ATOM 1117 C CA . GLU A 1 140 ? -3.952 3.014 -12.908 1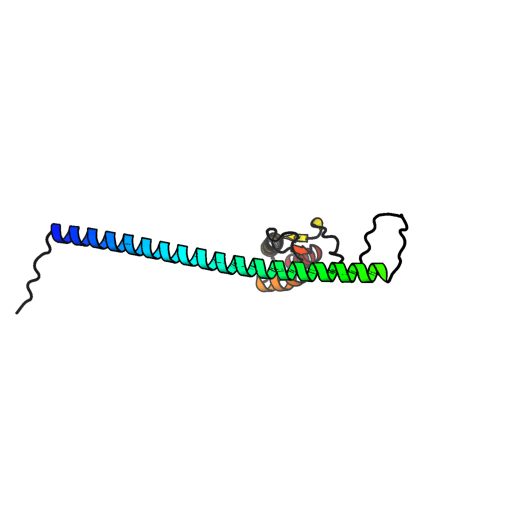.00 75.44 140 GLU A CA 1
ATOM 1118 C C . GLU A 1 140 ? -4.252 1.504 -12.860 1.00 75.44 140 GLU A C 1
ATOM 1120 O O . GLU A 1 140 ? -5.209 1.029 -13.471 1.00 75.44 140 GLU A O 1
ATOM 1125 N N . GLY A 1 141 ? -3.470 0.753 -12.076 1.00 78.94 141 GLY A N 1
ATOM 1126 C CA . GLY A 1 141 ? -3.557 -0.704 -12.002 1.00 78.94 141 GLY A CA 1
ATOM 1127 C C . GLY A 1 141 ? -2.911 -1.397 -13.207 1.00 78.94 141 GLY A C 1
ATOM 1128 O O . GLY A 1 141 ? -2.580 -0.770 -14.208 1.00 78.94 141 GLY A O 1
ATOM 1129 N N . CYS A 1 142 ? -2.683 -2.711 -13.105 1.00 86.25 142 CYS A N 1
ATOM 1130 C CA . CYS A 1 142 ? -2.019 -3.480 -14.165 1.00 86.25 142 CYS A CA 1
ATOM 1131 C C . CYS A 1 142 ? -2.789 -3.386 -15.490 1.00 86.25 142 CYS A C 1
ATOM 1133 O O . CYS A 1 142 ? -4.020 -3.403 -15.495 1.00 86.25 142 CYS A O 1
ATOM 1135 N N . ARG A 1 143 ? -2.070 -3.331 -16.613 1.00 88.94 143 ARG A N 1
ATOM 1136 C CA . ARG A 1 143 ? -2.659 -3.298 -17.956 1.00 88.94 143 ARG A CA 1
ATOM 1137 C C . ARG A 1 143 ? -2.477 -4.641 -18.656 1.00 88.94 143 ARG A C 1
ATOM 1139 O O . ARG A 1 143 ? -1.590 -5.428 -18.329 1.00 88.94 143 ARG A O 1
ATOM 1146 N N . MET A 1 144 ? -3.330 -4.895 -19.634 1.00 89.88 144 MET A N 1
ATOM 1147 C CA . MET A 1 144 ? -3.341 -6.099 -20.451 1.00 89.88 144 MET A CA 1
ATOM 1148 C C . MET A 1 144 ? -3.336 -5.730 -21.926 1.00 89.88 144 MET A C 1
ATOM 1150 O O . MET A 1 144 ? -4.081 -4.849 -22.335 1.00 89.88 144 MET A O 1
ATOM 1154 N N . ALA A 1 145 ? -2.527 -6.408 -22.735 1.00 90.25 145 ALA A N 1
ATOM 1155 C CA . ALA A 1 145 ? -2.540 -6.232 -24.182 1.00 90.25 145 ALA A CA 1
ATOM 1156 C C . ALA A 1 145 ? -3.880 -6.682 -24.786 1.00 90.25 145 ALA A C 1
ATOM 1158 O O . ALA A 1 145 ? -4.305 -7.823 -24.579 1.00 90.25 145 ALA A O 1
ATOM 1159 N N . ASN A 1 146 ? -4.500 -5.818 -25.596 1.00 89.81 146 ASN A N 1
ATOM 1160 C CA . A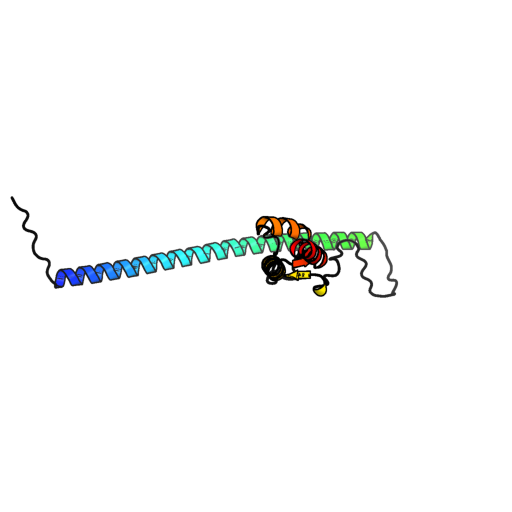SN A 1 146 ? -5.791 -6.099 -26.230 1.00 89.81 146 ASN A CA 1
ATOM 1161 C C . ASN A 1 146 ? -5.729 -7.336 -27.138 1.00 89.81 146 ASN A C 1
ATOM 1163 O O . ASN A 1 146 ? -6.693 -8.086 -27.219 1.00 89.81 146 ASN A O 1
ATOM 1167 N N . GLN A 1 147 ? -4.575 -7.609 -27.757 1.00 90.44 147 GLN A N 1
ATOM 1168 C CA . GLN A 1 147 ? -4.369 -8.803 -28.581 1.00 90.44 147 GLN A CA 1
ATOM 1169 C C . GLN A 1 147 ? -4.595 -10.109 -27.802 1.00 90.44 147 GLN A C 1
ATOM 1171 O O . GLN A 1 147 ? -5.286 -11.000 -28.288 1.00 90.44 147 GLN A O 1
ATOM 1176 N N . VAL A 1 148 ? -4.029 -10.223 -26.596 1.00 90.62 148 VAL A N 1
ATOM 1177 C CA . VAL A 1 148 ? -4.193 -11.420 -25.753 1.00 90.62 148 VAL A CA 1
ATOM 1178 C C . VAL A 1 148 ? -5.618 -11.491 -25.216 1.00 90.62 148 VAL A C 1
ATOM 1180 O O . VAL A 1 148 ? -6.221 -12.559 -25.211 1.00 90.62 148 VAL A O 1
ATOM 1183 N N . LEU A 1 149 ? -6.182 -10.343 -24.835 1.00 91.50 149 LEU A N 1
ATOM 1184 C CA . LEU A 1 149 ? -7.560 -10.250 -24.371 1.00 91.50 149 LEU A CA 1
ATOM 1185 C C . LEU A 1 149 ? -8.559 -10.740 -25.434 1.00 91.50 149 LEU A C 1
ATOM 1187 O O . LEU A 1 149 ? -9.426 -11.551 -25.124 1.00 91.50 149 LEU A O 1
ATOM 1191 N N . PHE A 1 150 ? -8.416 -10.310 -26.691 1.00 91.25 150 PHE A N 1
ATOM 1192 C CA . PHE A 1 150 ? -9.283 -10.758 -27.784 1.00 91.25 150 PHE A CA 1
ATOM 1193 C C . PHE A 1 150 ? -9.103 -12.239 -28.124 1.00 91.25 150 PHE A C 1
ATOM 1195 O O . PHE A 1 150 ? -10.090 -12.899 -28.436 1.00 91.25 150 PHE A O 1
ATOM 1202 N N . ALA A 1 151 ? -7.884 -12.779 -28.021 1.00 90.19 151 ALA A N 1
ATOM 1203 C CA . ALA A 1 151 ? -7.652 -14.213 -28.197 1.00 90.19 151 ALA A CA 1
ATOM 1204 C C . ALA A 1 151 ? -8.393 -15.035 -27.129 1.00 90.19 151 ALA A C 1
ATOM 1206 O O . ALA A 1 151 ? -9.111 -15.975 -27.461 1.00 90.19 151 ALA A O 1
ATOM 1207 N N . VAL A 1 152 ? -8.299 -14.627 -25.858 1.00 89.38 152 VAL A N 1
ATOM 1208 C CA . VAL A 1 152 ? -9.046 -15.274 -24.771 1.00 89.38 152 VAL A CA 1
ATOM 1209 C C . VAL A 1 152 ? -10.555 -15.103 -24.962 1.00 89.38 152 VAL A C 1
ATOM 1211 O O . VAL A 1 152 ? -11.293 -16.060 -24.760 1.00 89.38 152 VAL A O 1
ATOM 1214 N N . PHE A 1 153 ? -11.037 -13.937 -25.405 1.00 88.94 153 PHE A N 1
ATOM 1215 C CA . PHE A 1 153 ? -12.460 -13.759 -25.714 1.00 88.94 153 PHE A CA 1
ATOM 1216 C C . PHE A 1 153 ? -12.959 -14.687 -26.812 1.00 88.94 153 PHE A C 1
ATOM 1218 O O . PHE A 1 153 ? -14.025 -15.271 -26.643 1.00 88.94 153 PHE A O 1
ATOM 1225 N N . ALA A 1 154 ? -12.210 -14.838 -27.905 1.00 87.38 154 ALA A N 1
ATOM 1226 C CA . ALA A 1 154 ? -12.575 -15.758 -28.977 1.00 87.38 154 ALA A CA 1
ATOM 1227 C C . ALA A 1 154 ? -12.745 -17.179 -28.426 1.00 87.38 154 ALA A C 1
ATOM 1229 O O . ALA A 1 154 ? -13.774 -17.805 -28.641 1.00 87.38 154 ALA A O 1
ATOM 1230 N N . GLU A 1 155 ? -11.807 -17.637 -27.595 1.00 85.62 155 GLU A N 1
ATOM 1231 C CA . GLU A 1 155 ? -11.896 -18.955 -26.968 1.00 85.62 155 GLU A CA 1
ATOM 1232 C C . GLU A 1 155 ? -13.035 -19.089 -25.955 1.00 85.62 155 GLU A C 1
ATOM 1234 O O . GLU A 1 155 ? -13.489 -20.198 -25.710 1.00 85.62 155 GLU A O 1
ATOM 1239 N N . VAL A 1 156 ? -13.450 -18.012 -25.299 1.00 85.12 156 VAL A N 1
ATOM 1240 C CA . VAL A 1 156 ? -14.418 -18.045 -24.193 1.00 85.12 156 VAL A CA 1
ATOM 1241 C C . VAL A 1 156 ? -15.864 -17.856 -24.679 1.00 85.12 156 VAL A C 1
ATOM 1243 O O . VAL A 1 156 ? -16.802 -18.305 -24.010 1.00 85.12 156 VAL A O 1
ATOM 1246 N N . ILE A 1 157 ? -16.042 -17.216 -25.837 1.00 82.62 157 ILE A N 1
ATOM 1247 C CA . ILE A 1 157 ? -17.342 -16.926 -26.461 1.00 82.62 157 ILE A CA 1
ATOM 1248 C C . ILE A 1 157 ? -17.752 -18.003 -27.479 1.00 82.62 157 ILE A C 1
ATOM 1250 O O . ILE A 1 157 ? -18.947 -18.252 -27.617 1.00 82.62 157 ILE A O 1
ATOM 1254 N N . GLU A 1 158 ? -16.796 -18.611 -28.187 1.00 65.31 158 GLU A N 1
ATOM 1255 C CA . GLU A 1 158 ? -17.036 -19.621 -29.238 1.00 65.31 158 GLU A CA 1
A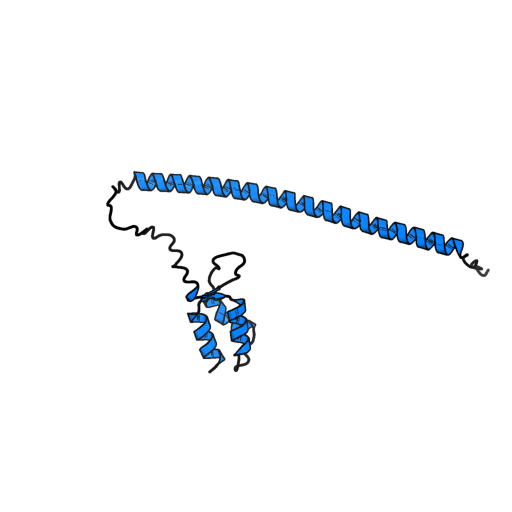TOM 1256 C C . GLU A 1 158 ? -17.353 -21.009 -28.683 1.00 65.31 158 GLU A C 1
ATOM 1258 O O . GLU A 1 158 ? -18.439 -21.565 -28.948 1.00 65.31 158 GLU A O 1
#

Secondary structure (DSSP, 8-state):
----PPPPPHHHHHHHHHHHHHHHHHHHHHHHHHHHHHHHHHHHHHHHHHHHHHHHHHHHHHHHHHHHHHHHHHS------S------TT-------GGGEEEHHHHHHHHHHT-TT---HHHHHHHHGGGEE--SSTTS--EEEHHHHHHHHHHHH-

Sequence (158 aa):
MPRIKKKKTRAEGLTRVRNNQCRCRQRQRDCVADLERRIVSLENTTAREISTLQSMTDVLRQESEQLKAFVDASLGVEDTDMVPSTHVSGLAWAKYNDADTTVWTVALELVIGYNTKNLSISELDLRLRGGYRCARFLWEGCRMANQVLFAVFAEVIE

Foldseek 3Di:
DDDDDDDDDPVNVVVVVVVVVVVVVVVVVVVVVVVVVVVVVVVVVVVVVVVVVVVVVVVVVVVVVVVVVVVCVVPVDDDDDDDPDPPPVPDPPPPPPVVQKDAPVVLLVVLVVLQPVPDDSVRLCVQQVVFWDPDPDPVSHIIGGVVSSVVSSVVRND